Protein AF-A0A3D4P9U4-F1 (afdb_monomer_lite)

pLDDT: mean 83.77, std 8.61, range [54.97, 95.69]

Secondary structure (DSSP, 8-state):
-HHHHHT-S-----SS-BTTBEEEEEE-HHHHHHHHTTTHHHHHHHGGGS-HHHHGGGGGT--EEEEETTEEEEEPGGGEEEEEEPPTTEEEEEETTEEEEEE-PPPHHHHHHHHHHHT-

Sequence (120 aa):
VIQDELNVKTITTVDNLDGIVQYAYKPNLKTLGPKYGKLLGMLRKDLPNLAPEILAPLRSGSNVSIEMGGETIELEPDDVLVSTEQSSEWGTADDSGVQVAISTKLSPELIEEGMARDFV

Radius of gyration: 19.74 Å; chains: 1; bounding box: 42×20×60 Å

Structure (mmCIF, N/CA/C/O backbone):
data_AF-A0A3D4P9U4-F1
#
_entry.id   AF-A0A3D4P9U4-F1
#
loop_
_atom_site.group_PDB
_atom_site.id
_atom_site.type_symbol
_atom_site.label_atom_id
_atom_site.label_alt_id
_atom_site.label_comp_id
_atom_site.label_asym_id
_atom_site.label_entity_id
_atom_site.label_seq_id
_atom_site.pdbx_PDB_ins_code
_atom_site.Cartn_x
_atom_site.Cartn_y
_atom_site.Cartn_z
_atom_site.occupancy
_atom_site.B_iso_or_equiv
_atom_site.auth_seq_id
_atom_site.auth_comp_id
_atom_site.auth_asym_id
_atom_site.auth_atom_id
_atom_site.pdbx_PDB_model_num
ATOM 1 N N . VAL A 1 1 ? 0.296 -0.564 -28.832 1.00 59.66 1 VAL A N 1
ATOM 2 C CA . VAL A 1 1 ? -0.080 0.781 -28.328 1.00 59.66 1 VAL A CA 1
ATOM 3 C C . VAL A 1 1 ? 0.750 1.159 -27.107 1.00 59.66 1 VAL A C 1
ATOM 5 O O . VAL A 1 1 ? 1.677 1.922 -27.298 1.00 59.66 1 VAL A O 1
ATOM 8 N N . ILE A 1 2 ? 0.542 0.587 -25.906 1.00 63.31 2 ILE A N 1
ATOM 9 C CA . ILE A 1 2 ? 1.339 0.962 -24.707 1.00 63.31 2 ILE A CA 1
ATOM 10 C C . ILE A 1 2 ? 2.854 0.767 -24.919 1.00 63.31 2 ILE A C 1
ATOM 12 O O . ILE A 1 2 ? 3.637 1.652 -24.589 1.00 63.31 2 ILE A O 1
ATOM 16 N N . GLN A 1 3 ? 3.273 -0.364 -25.501 1.00 67.50 3 GLN A N 1
ATOM 17 C CA . GLN A 1 3 ? 4.694 -0.639 -25.772 1.00 67.50 3 GLN A CA 1
ATOM 18 C C . GLN A 1 3 ? 5.312 0.343 -26.773 1.00 67.50 3 GLN A C 1
ATOM 20 O O . GLN A 1 3 ? 6.422 0.823 -26.555 1.00 67.50 3 GLN A O 1
ATOM 25 N N . ASP A 1 4 ? 4.560 0.670 -27.823 1.00 64.75 4 ASP A N 1
ATOM 26 C CA . ASP A 1 4 ? 5.016 1.525 -28.919 1.00 64.75 4 ASP A CA 1
ATOM 27 C C . ASP A 1 4 ? 5.088 3.004 -2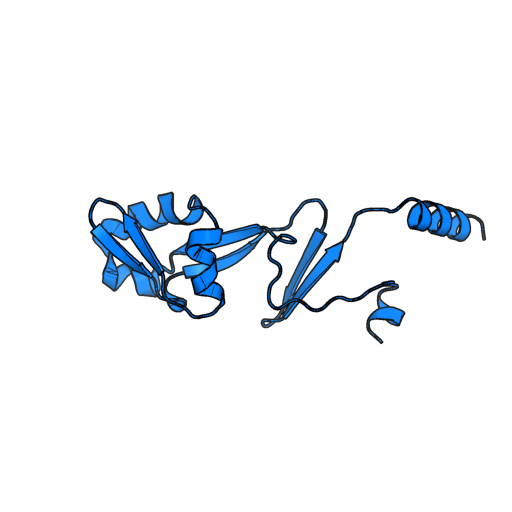8.511 1.00 64.75 4 ASP A C 1
ATOM 29 O O . ASP A 1 4 ? 5.988 3.716 -28.940 1.00 64.75 4 ASP A O 1
ATOM 33 N N . GLU A 1 5 ? 4.163 3.475 -27.666 1.00 71.19 5 GLU A N 1
ATOM 34 C CA . GLU A 1 5 ? 4.123 4.876 -27.222 1.00 71.19 5 GLU A CA 1
ATOM 35 C C . GLU A 1 5 ? 5.108 5.171 -26.085 1.00 71.19 5 GLU A C 1
ATOM 37 O O . GLU A 1 5 ? 5.684 6.257 -26.037 1.00 71.19 5 GLU A O 1
ATOM 42 N N . LEU A 1 6 ? 5.334 4.210 -25.181 1.00 71.06 6 LEU A N 1
ATOM 43 C CA . LEU A 1 6 ? 6.224 4.391 -24.028 1.00 71.06 6 LEU A CA 1
ATOM 44 C C . LEU A 1 6 ? 7.642 3.843 -24.246 1.00 71.06 6 LEU A C 1
ATOM 46 O O . LEU A 1 6 ? 8.457 3.917 -23.330 1.00 71.06 6 LEU A O 1
ATOM 50 N N . ASN A 1 7 ? 7.959 3.295 -25.427 1.00 75.50 7 ASN A N 1
ATOM 51 C CA . ASN A 1 7 ? 9.230 2.607 -25.703 1.00 75.50 7 ASN A CA 1
ATOM 52 C C . ASN A 1 7 ? 9.591 1.559 -24.627 1.00 75.50 7 ASN A C 1
ATOM 54 O O . ASN A 1 7 ? 10.754 1.413 -24.244 1.00 75.50 7 ASN A O 1
ATOM 58 N N . VAL A 1 8 ? 8.596 0.831 -24.112 1.00 79.81 8 VAL A N 1
ATOM 59 C CA . VAL A 1 8 ? 8.813 -0.192 -23.079 1.00 79.81 8 VAL A CA 1
ATOM 60 C C . VAL A 1 8 ? 9.036 -1.557 -23.725 1.00 79.81 8 VAL A C 1
ATOM 62 O O . VAL A 1 8 ? 8.234 -2.012 -24.537 1.00 79.81 8 VAL A O 1
ATOM 65 N N . LYS A 1 9 ? 10.137 -2.225 -23.359 1.00 81.62 9 LYS A N 1
ATOM 66 C CA . LYS A 1 9 ? 10.540 -3.517 -23.949 1.00 81.62 9 LYS A CA 1
ATOM 67 C C . LYS A 1 9 ? 9.652 -4.680 -23.482 1.00 81.62 9 LYS A C 1
ATOM 69 O O . LYS A 1 9 ? 9.345 -5.567 -24.271 1.00 81.62 9 LYS A O 1
ATOM 74 N N . THR A 1 10 ? 9.223 -4.662 -22.218 1.00 82.56 10 THR A N 1
ATOM 75 C CA . THR A 1 10 ? 8.461 -5.751 -21.583 1.00 82.56 10 THR A CA 1
ATOM 76 C C . THR A 1 10 ? 7.360 -5.180 -20.698 1.00 82.56 10 THR A C 1
ATOM 78 O O . THR A 1 10 ? 7.578 -4.191 -20.001 1.00 82.56 10 THR A O 1
ATOM 81 N N . ILE A 1 11 ? 6.188 -5.819 -20.701 1.00 82.62 11 ILE A N 1
ATOM 82 C CA . ILE A 1 11 ? 5.080 -5.511 -19.790 1.00 82.62 11 ILE A CA 1
ATOM 83 C C . ILE A 1 11 ? 4.721 -6.788 -19.036 1.00 82.62 11 ILE A C 1
ATOM 85 O O . ILE A 1 11 ? 4.490 -7.824 -19.658 1.00 82.62 11 ILE A O 1
ATOM 89 N N . THR A 1 12 ? 4.643 -6.687 -17.712 1.00 82.81 12 THR A N 1
ATOM 90 C CA . THR A 1 12 ? 4.235 -7.781 -16.827 1.00 82.81 12 THR A CA 1
ATOM 91 C C . THR A 1 12 ? 3.043 -7.324 -16.000 1.00 82.81 12 THR A C 1
ATOM 93 O O . THR A 1 12 ? 3.110 -6.289 -15.342 1.00 82.81 12 THR A O 1
ATOM 96 N N . THR A 1 13 ? 1.956 -8.092 -16.030 1.00 81.44 13 THR A N 1
ATOM 97 C CA . THR A 1 13 ? 0.794 -7.884 -15.158 1.00 81.44 13 THR A CA 1
ATOM 98 C C . THR A 1 13 ? 0.972 -8.676 -13.873 1.00 81.44 13 THR A C 1
ATOM 100 O O . THR A 1 13 ? 1.318 -9.857 -13.922 1.00 81.44 13 THR A O 1
ATOM 103 N N . VAL A 1 14 ? 0.711 -8.040 -12.739 1.00 79.00 14 VAL A N 1
ATOM 104 C CA . VAL A 1 14 ? 0.775 -8.646 -11.407 1.00 79.00 14 VAL A CA 1
ATOM 105 C C . VAL A 1 14 ? -0.512 -8.326 -10.654 1.00 79.00 14 VAL A C 1
ATOM 107 O O . VAL A 1 14 ? -1.105 -7.274 -10.887 1.00 79.00 14 VAL A O 1
ATOM 110 N N . ASP A 1 15 ? -0.944 -9.221 -9.763 1.00 73.81 15 ASP A N 1
ATOM 111 C CA . ASP A 1 15 ? -2.157 -9.015 -8.952 1.00 73.81 15 ASP A CA 1
ATOM 112 C C . ASP A 1 15 ? -1.995 -7.848 -7.968 1.00 73.81 15 ASP A C 1
ATOM 114 O O . ASP A 1 15 ? -2.964 -7.203 -7.572 1.00 73.81 15 ASP A O 1
ATOM 118 N N . ASN A 1 16 ? -0.753 -7.571 -7.571 1.00 71.50 16 ASN A N 1
ATOM 119 C CA . ASN A 1 16 ? -0.360 -6.418 -6.782 1.00 71.50 16 ASN A CA 1
ATOM 120 C C . ASN A 1 16 ? 1.118 -6.087 -7.054 1.00 71.50 16 ASN A C 1
ATOM 122 O O . ASN A 1 16 ? 1.867 -6.897 -7.596 1.00 71.50 16 ASN A O 1
ATOM 126 N N . LEU A 1 17 ? 1.556 -4.896 -6.659 1.00 74.12 17 LEU A N 1
ATOM 127 C CA . LEU A 1 17 ? 2.940 -4.445 -6.820 1.00 74.12 17 LEU A CA 1
ATOM 128 C C . LEU A 1 17 ? 3.871 -4.883 -5.665 1.00 74.12 17 LEU A C 1
ATOM 130 O O . LEU A 1 17 ? 4.850 -4.193 -5.369 1.00 74.12 17 LEU A O 1
ATOM 134 N N . ASP A 1 18 ? 3.576 -5.992 -4.973 1.00 73.12 18 ASP A N 1
ATOM 135 C CA . ASP A 1 18 ? 4.441 -6.499 -3.895 1.00 73.12 18 ASP A CA 1
ATOM 136 C C . ASP A 1 18 ? 5.881 -6.714 -4.395 1.00 73.12 18 ASP A C 1
ATOM 138 O O . ASP A 1 18 ? 6.122 -7.265 -5.468 1.00 73.12 18 ASP A O 1
ATOM 142 N N . GLY A 1 19 ? 6.861 -6.232 -3.625 1.00 70.69 19 GLY A N 1
ATOM 143 C CA . GLY A 1 19 ? 8.283 -6.282 -3.992 1.00 70.69 19 GLY A CA 1
ATOM 144 C C . GLY A 1 19 ? 8.734 -5.233 -5.021 1.00 70.69 19 GLY A C 1
ATOM 145 O O . GLY A 1 19 ? 9.935 -5.091 -5.246 1.00 70.69 19 GLY A O 1
ATOM 146 N N . ILE A 1 20 ? 7.803 -4.474 -5.610 1.00 74.62 20 ILE A N 1
ATOM 147 C CA . ILE A 1 20 ? 8.078 -3.358 -6.529 1.00 74.62 20 ILE A CA 1
ATOM 148 C C . ILE A 1 20 ? 7.898 -2.018 -5.807 1.00 74.62 20 ILE A C 1
ATOM 150 O O . ILE A 1 20 ? 8.713 -1.106 -5.962 1.00 74.62 20 ILE A O 1
ATOM 154 N N . VAL A 1 21 ? 6.855 -1.916 -4.980 1.00 75.06 21 VAL A N 1
ATOM 155 C CA . VAL A 1 21 ? 6.514 -0.709 -4.214 1.00 75.06 21 VAL A CA 1
ATOM 156 C C . VAL A 1 21 ? 6.488 -0.991 -2.720 1.00 75.06 21 VAL A C 1
ATOM 158 O O . VAL A 1 21 ? 6.249 -2.121 -2.289 1.00 75.06 21 VAL A O 1
ATOM 161 N N . GLN A 1 22 ? 6.719 0.048 -1.920 1.00 77.81 22 GLN A N 1
ATOM 162 C CA . GLN A 1 22 ? 6.439 -0.017 -0.489 1.00 77.81 22 GLN A CA 1
ATOM 163 C C . GLN A 1 22 ? 4.988 0.387 -0.259 1.00 77.81 22 GLN A C 1
ATOM 165 O O . GLN A 1 22 ? 4.529 1.396 -0.785 1.00 77.81 22 GLN A O 1
ATOM 170 N N . TYR A 1 23 ? 4.250 -0.397 0.519 1.00 83.19 23 TYR A N 1
ATOM 171 C CA . TYR A 1 23 ? 2.893 -0.035 0.911 1.00 83.19 23 TYR A CA 1
ATOM 172 C C . TYR A 1 23 ? 2.922 0.659 2.263 1.00 83.19 23 TYR A C 1
ATOM 174 O O . TYR A 1 23 ? 3.425 0.111 3.242 1.00 83.19 23 TYR A O 1
ATOM 182 N N . ALA A 1 24 ? 2.331 1.845 2.314 1.00 85.81 24 ALA A N 1
ATOM 183 C CA . ALA A 1 24 ? 2.060 2.562 3.542 1.00 85.81 24 ALA A CA 1
ATOM 184 C C . ALA A 1 24 ? 0.601 2.346 3.952 1.00 85.81 24 ALA A C 1
ATOM 186 O O . ALA A 1 24 ? -0.326 2.553 3.164 1.00 85.81 24 ALA A O 1
ATOM 187 N N . TYR A 1 25 ? 0.413 1.972 5.214 1.00 90.69 25 TYR A N 1
ATOM 188 C CA . TYR A 1 25 ? -0.891 1.715 5.815 1.00 90.69 25 TYR A CA 1
ATOM 189 C C . TYR A 1 25 ? -1.200 2.793 6.845 1.00 90.69 25 TYR A C 1
ATOM 191 O O . TYR A 1 25 ? -0.424 3.030 7.773 1.00 90.69 25 TYR A O 1
ATOM 199 N N . LYS A 1 26 ? -2.341 3.464 6.693 1.00 91.62 26 LYS A N 1
ATOM 200 C CA . LYS A 1 26 ? -2.790 4.521 7.604 1.00 91.62 26 LYS A CA 1
ATOM 201 C C . LYS A 1 26 ? -4.183 4.201 8.134 1.00 91.62 26 LYS A C 1
ATOM 203 O O . LYS A 1 26 ? -5.047 3.815 7.356 1.00 91.62 26 LYS A O 1
ATOM 208 N N . PRO A 1 27 ? -4.456 4.406 9.429 1.00 93.12 27 PRO A N 1
ATOM 209 C CA . PRO A 1 27 ? -5.782 4.135 9.968 1.00 93.12 27 PRO A CA 1
ATOM 210 C C . PRO A 1 27 ? -6.828 5.086 9.378 1.00 93.12 27 PRO A C 1
ATOM 212 O O . PRO A 1 27 ? -6.638 6.308 9.354 1.00 93.12 27 PRO A O 1
ATOM 215 N N . ASN A 1 28 ? -7.972 4.538 8.971 1.00 94.31 28 ASN A N 1
ATOM 216 C CA . ASN A 1 28 ? -9.135 5.315 8.581 1.00 94.31 28 ASN A CA 1
ATOM 217 C C . ASN A 1 28 ? -9.863 5.826 9.829 1.00 94.31 28 ASN A C 1
ATOM 219 O O . ASN A 1 28 ? -10.593 5.121 10.521 1.00 94.31 28 ASN A O 1
ATOM 223 N N . LEU A 1 29 ? -9.677 7.109 10.122 1.00 91.81 29 LEU A N 1
ATOM 224 C CA . LEU A 1 29 ? -10.199 7.731 11.340 1.00 91.81 29 LEU A CA 1
ATOM 225 C C . LEU A 1 29 ? -11.729 7.770 11.396 1.00 91.81 29 LEU A C 1
ATOM 227 O O . LEU A 1 29 ? -12.292 7.857 12.486 1.00 91.81 29 LEU A O 1
ATOM 231 N N . LYS A 1 30 ? -12.393 7.735 10.235 1.00 91.69 30 LYS A N 1
ATOM 232 C CA . LYS A 1 30 ? -13.856 7.790 10.153 1.00 91.69 30 LYS A CA 1
ATOM 233 C C . LYS A 1 30 ? -14.492 6.498 10.657 1.00 91.69 30 LYS A C 1
ATOM 235 O O . LYS A 1 30 ? -15.538 6.563 11.295 1.00 91.69 30 LYS A O 1
ATOM 240 N N . THR A 1 31 ? -13.860 5.357 10.398 1.00 93.62 31 THR A N 1
ATOM 241 C CA . THR A 1 31 ? -14.381 4.031 10.750 1.00 93.62 31 THR A CA 1
ATOM 242 C C . THR A 1 31 ? -13.803 3.536 12.079 1.00 93.62 31 THR A C 1
ATOM 244 O O . THR A 1 31 ? -14.548 3.098 12.956 1.00 93.62 31 THR A O 1
ATOM 247 N N . LEU A 1 32 ? -12.497 3.727 12.304 1.00 91.19 32 LEU A N 1
ATOM 248 C CA . LEU A 1 32 ? -11.816 3.310 13.533 1.00 91.19 32 LEU A CA 1
ATOM 249 C C . LEU A 1 32 ? -12.106 4.222 14.730 1.00 91.19 32 LEU A C 1
ATOM 251 O O . LEU A 1 32 ? -11.986 3.784 15.872 1.00 91.19 32 LEU A O 1
ATOM 255 N N . GLY A 1 33 ? -12.493 5.483 14.511 1.00 89.75 33 GLY A N 1
ATOM 256 C CA . GLY A 1 33 ? -12.838 6.410 15.593 1.00 89.75 33 GLY A CA 1
ATOM 257 C C . GLY A 1 33 ? -14.007 5.917 16.460 1.00 89.75 33 GLY A C 1
ATOM 258 O O . GLY A 1 33 ? -13.840 5.814 17.677 1.00 89.75 33 GLY A O 1
ATOM 259 N N . PRO A 1 34 ? -15.166 5.574 15.865 1.00 91.12 34 PRO A N 1
ATOM 260 C CA . PRO A 1 34 ? -16.295 4.986 16.586 1.00 91.12 34 PRO A CA 1
ATOM 261 C C . PRO A 1 34 ? -16.001 3.617 17.219 1.00 91.12 34 PRO A C 1
ATOM 263 O O . PRO A 1 34 ? -16.455 3.371 18.333 1.00 91.12 34 PRO A O 1
ATOM 266 N N . LYS A 1 35 ? -15.243 2.741 16.536 1.00 88.62 35 LYS A N 1
ATOM 267 C CA . LYS A 1 35 ? -14.937 1.376 17.011 1.00 88.62 35 LYS A CA 1
ATOM 268 C C . LYS A 1 35 ? -13.905 1.366 18.151 1.00 88.62 35 LYS A C 1
ATOM 270 O O . LYS A 1 35 ? -14.105 0.713 19.169 1.00 88.62 35 LYS A O 1
ATOM 275 N N . TYR A 1 36 ? -12.819 2.126 17.999 1.00 88.75 36 TYR A N 1
ATOM 276 C CA . TYR A 1 36 ? -11.604 2.013 18.814 1.00 88.75 36 TYR A CA 1
ATOM 277 C C . TYR A 1 36 ? -11.095 3.361 19.337 1.00 88.75 36 TYR A C 1
ATOM 279 O O . TYR A 1 36 ? -9.894 3.540 19.526 1.00 88.75 36 TYR A O 1
ATOM 287 N N . GLY A 1 37 ? -11.971 4.335 19.603 1.00 86.56 37 GLY A N 1
ATOM 288 C CA . GLY A 1 37 ? -11.582 5.711 19.951 1.00 86.56 37 GLY A CA 1
ATOM 289 C C . GLY A 1 37 ? -10.494 5.856 21.032 1.00 86.56 37 GLY A C 1
ATOM 290 O O . GLY A 1 37 ? -9.650 6.744 20.925 1.00 86.56 37 GLY A O 1
ATOM 291 N N . LYS A 1 38 ? -10.449 4.960 22.032 1.00 88.44 38 LYS A N 1
ATOM 292 C CA . LYS A 1 38 ? -9.388 4.928 23.063 1.00 88.44 38 LYS A CA 1
ATOM 293 C C . LYS A 1 38 ? -8.030 4.451 22.526 1.00 88.44 38 LYS A C 1
ATOM 295 O O . LYS A 1 38 ? -6.998 4.960 22.949 1.00 88.44 38 LYS A O 1
ATOM 300 N N . LEU A 1 39 ? -8.037 3.499 21.595 1.00 87.38 39 LEU A N 1
ATOM 301 C CA . LEU A 1 39 ? -6.850 2.908 20.968 1.00 87.38 39 LEU A CA 1
ATOM 302 C C . LEU A 1 39 ? -6.436 3.642 19.683 1.00 87.38 39 LEU A C 1
ATOM 304 O O . LEU A 1 39 ? -5.344 3.413 19.174 1.00 87.38 39 LEU A O 1
ATOM 308 N N . LEU A 1 40 ? -7.252 4.576 19.179 1.00 89.88 40 LEU A N 1
ATOM 309 C CA . LEU A 1 40 ? -6.999 5.308 17.933 1.00 89.88 40 LEU A CA 1
ATOM 310 C C . LEU A 1 40 ? -5.644 6.028 17.926 1.00 89.88 40 LEU A C 1
ATOM 312 O O . LEU A 1 40 ? -4.970 6.075 16.898 1.00 89.88 40 LEU A O 1
ATOM 316 N N . GLY A 1 41 ? -5.233 6.591 19.065 1.00 89.56 41 GLY A N 1
ATOM 317 C CA . GLY A 1 41 ? -3.920 7.226 19.200 1.00 89.56 41 GLY A CA 1
ATOM 318 C C . GLY A 1 41 ? -2.767 6.236 19.027 1.00 89.5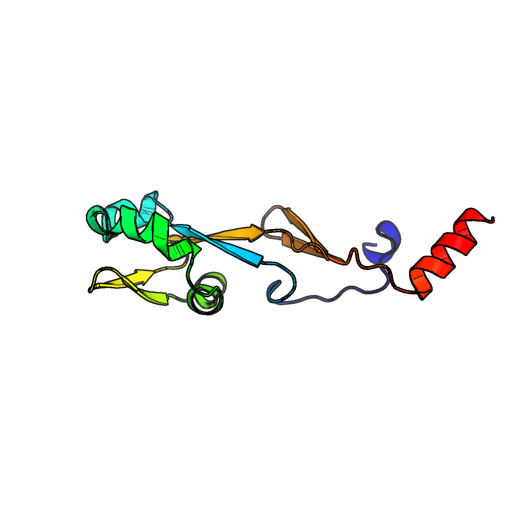6 41 GLY A C 1
ATOM 319 O O . GLY A 1 41 ? -1.771 6.565 18.387 1.00 89.56 41 GLY A O 1
ATOM 320 N N . MET A 1 42 ? -2.934 5.016 19.542 1.00 90.38 42 MET A N 1
ATOM 321 C CA . MET A 1 42 ? -1.967 3.931 19.401 1.00 90.38 42 MET A CA 1
ATOM 322 C C . MET A 1 42 ? -1.953 3.415 17.959 1.00 90.38 42 MET A C 1
ATOM 324 O O . MET A 1 42 ? -0.895 3.376 17.345 1.00 90.38 42 MET A O 1
ATOM 328 N N . LEU A 1 43 ? -3.124 3.150 17.367 1.00 91.19 43 LEU A N 1
ATOM 329 C CA . LEU A 1 43 ? -3.268 2.750 15.960 1.00 91.19 43 LEU A CA 1
ATOM 330 C C . LEU A 1 43 ? -2.606 3.750 15.005 1.00 91.19 43 LEU A C 1
ATOM 332 O O . LEU A 1 43 ? -1.886 3.354 14.100 1.00 91.19 43 LEU A O 1
ATOM 336 N N . ARG A 1 44 ? -2.775 5.059 15.225 1.00 90.75 44 ARG A N 1
ATOM 337 C CA . ARG A 1 44 ? -2.086 6.091 14.426 1.00 90.75 44 ARG A CA 1
ATOM 338 C C . ARG A 1 44 ? -0.570 6.002 14.486 1.00 90.75 44 ARG A C 1
ATOM 340 O O . ARG A 1 44 ? 0.083 6.386 13.521 1.00 90.75 44 ARG A O 1
ATOM 347 N N . LYS A 1 45 ? -0.031 5.578 15.623 1.00 90.31 45 LYS A N 1
ATOM 348 C CA . LYS A 1 45 ? 1.404 5.534 15.860 1.00 90.31 45 LYS A CA 1
ATOM 349 C C . LYS A 1 45 ? 2.009 4.217 15.391 1.00 90.31 45 LYS A C 1
ATOM 351 O O . LYS A 1 45 ? 3.039 4.246 14.732 1.00 90.31 45 LYS A O 1
ATOM 356 N N . ASP A 1 46 ? 1.389 3.091 15.717 1.00 90.75 46 ASP A N 1
ATOM 357 C CA . ASP A 1 46 ? 2.036 1.787 15.587 1.00 90.75 46 ASP A CA 1
ATOM 358 C C . ASP A 1 46 ? 1.589 1.032 14.327 1.00 90.75 46 ASP A C 1
ATOM 360 O O . ASP A 1 46 ? 2.404 0.311 13.761 1.00 90.75 46 ASP A O 1
ATOM 364 N N . LEU A 1 47 ? 0.366 1.258 13.814 1.00 91.56 47 LEU A N 1
ATOM 365 C CA . LEU A 1 47 ? -0.109 0.620 12.574 1.00 91.56 47 LEU A CA 1
ATOM 366 C C . LEU A 1 47 ? 0.836 0.866 11.379 1.00 91.56 47 LEU A C 1
ATOM 368 O O . LEU A 1 47 ? 1.165 -0.106 10.704 1.00 91.56 47 LEU A O 1
ATOM 372 N N . PRO A 1 48 ? 1.337 2.098 11.126 1.00 89.88 48 PRO A N 1
ATOM 373 C CA . PRO A 1 48 ? 2.255 2.343 10.010 1.00 89.88 48 PRO A CA 1
ATOM 374 C C . PRO A 1 48 ? 3.625 1.668 10.168 1.00 89.88 48 PRO A C 1
ATOM 376 O O . PRO A 1 48 ? 4.372 1.592 9.201 1.00 89.88 48 PRO A O 1
ATOM 379 N N . ASN A 1 49 ? 3.969 1.221 11.380 1.00 89.69 49 ASN A N 1
ATOM 380 C CA . ASN A 1 49 ? 5.249 0.584 11.696 1.00 89.69 49 ASN A CA 1
ATOM 381 C C . ASN A 1 49 ? 5.159 -0.950 11.725 1.00 89.69 49 ASN A C 1
ATOM 383 O O . ASN A 1 49 ? 6.166 -1.614 11.976 1.00 89.69 49 ASN A O 1
ATOM 387 N N . LEU A 1 50 ? 3.970 -1.524 11.514 1.00 89.75 50 LEU A N 1
ATOM 388 C CA . LEU A 1 50 ? 3.814 -2.969 11.402 1.00 89.75 50 LEU A CA 1
ATOM 389 C C . LEU A 1 50 ? 4.468 -3.484 10.120 1.00 89.75 50 LEU A C 1
ATOM 391 O O . LEU A 1 50 ? 4.521 -2.795 9.102 1.00 89.75 50 LEU A O 1
ATOM 395 N N . ALA A 1 51 ? 4.929 -4.732 10.180 1.00 86.25 51 ALA A N 1
ATOM 396 C CA . ALA A 1 51 ? 5.444 -5.430 9.015 1.00 86.25 51 ALA A CA 1
ATOM 397 C C . ALA A 1 51 ? 4.352 -5.469 7.917 1.00 86.25 51 ALA A C 1
ATOM 399 O O . ALA A 1 51 ? 3.239 -5.935 8.199 1.00 86.25 51 ALA A O 1
ATOM 400 N N . PRO A 1 52 ? 4.620 -4.964 6.695 1.00 83.38 52 PRO A N 1
ATOM 401 C CA . PRO A 1 52 ? 3.624 -4.851 5.627 1.00 83.38 52 PRO A CA 1
ATOM 402 C C . PRO A 1 52 ? 2.905 -6.159 5.288 1.00 83.38 52 PRO A C 1
ATOM 404 O O . PRO A 1 52 ? 1.759 -6.127 4.844 1.00 83.38 52 PRO A O 1
ATOM 407 N N . GLU A 1 53 ? 3.556 -7.300 5.513 1.00 85.56 53 GLU A N 1
ATOM 408 C CA . GLU A 1 53 ? 3.032 -8.645 5.272 1.00 85.56 53 GLU A CA 1
ATOM 409 C C . GLU A 1 53 ? 1.850 -8.979 6.188 1.00 85.56 53 GLU A C 1
ATOM 411 O O . GLU A 1 53 ? 0.947 -9.707 5.785 1.00 85.56 53 GLU A O 1
ATOM 416 N N . ILE A 1 54 ? 1.824 -8.415 7.402 1.00 90.19 54 ILE A N 1
ATOM 417 C CA . ILE A 1 54 ? 0.721 -8.597 8.357 1.00 90.19 54 ILE A CA 1
ATOM 418 C C . ILE A 1 54 ? -0.550 -7.930 7.823 1.00 90.19 54 ILE A C 1
ATOM 420 O O . ILE A 1 54 ? -1.644 -8.465 7.976 1.00 90.19 54 ILE A O 1
ATOM 424 N N . LEU A 1 55 ? -0.406 -6.767 7.181 1.00 91.31 55 LEU A N 1
ATOM 425 C CA . LEU A 1 55 ? -1.515 -5.946 6.689 1.00 91.31 55 LEU A CA 1
ATOM 426 C C . LEU A 1 55 ? -1.856 -6.212 5.214 1.00 91.31 55 LEU A C 1
ATOM 428 O O . LEU A 1 55 ? -2.906 -5.779 4.742 1.00 91.31 55 LEU A O 1
ATOM 432 N N . ALA A 1 56 ? -1.014 -6.959 4.495 1.00 88.19 56 ALA A N 1
ATOM 433 C CA . ALA A 1 56 ? -1.219 -7.331 3.097 1.00 88.19 56 ALA A CA 1
ATOM 434 C C . ALA A 1 56 ? -2.604 -7.942 2.786 1.00 88.19 56 ALA A C 1
ATOM 436 O O . ALA A 1 56 ? -3.157 -7.590 1.739 1.00 88.19 56 ALA A O 1
ATOM 437 N N . PRO A 1 57 ? -3.220 -8.778 3.656 1.00 91.69 57 PRO A N 1
ATOM 438 C CA . PRO A 1 57 ? -4.554 -9.325 3.396 1.00 91.69 57 PRO A CA 1
ATOM 439 C C . PRO A 1 57 ? -5.653 -8.260 3.253 1.00 91.69 57 PRO A C 1
ATOM 441 O O . PRO A 1 57 ? -6.625 -8.481 2.533 1.00 91.69 57 PRO A O 1
ATOM 444 N N . LEU A 1 58 ? -5.485 -7.073 3.850 1.00 91.38 58 LEU A N 1
ATOM 445 C CA . LEU A 1 58 ? -6.456 -5.979 3.723 1.00 91.38 58 LEU A CA 1
ATOM 446 C C . LEU A 1 58 ? -6.597 -5.509 2.269 1.00 91.38 58 LEU A C 1
ATOM 448 O O . LEU A 1 58 ? -7.683 -5.125 1.844 1.00 91.38 58 LEU A O 1
ATOM 452 N N . ARG A 1 59 ? -5.526 -5.602 1.469 1.00 86.50 59 ARG A N 1
ATOM 453 C CA . ARG A 1 59 ? -5.556 -5.239 0.042 1.00 86.50 59 ARG A CA 1
ATOM 454 C C . ARG A 1 59 ? -6.307 -6.253 -0.816 1.00 86.50 59 ARG A C 1
ATOM 456 O O . ARG A 1 59 ? -6.803 -5.889 -1.874 1.00 86.50 59 ARG A O 1
ATOM 463 N N . SER A 1 60 ? -6.383 -7.511 -0.380 1.00 86.31 60 SER A N 1
ATOM 464 C CA . SER A 1 60 ? -7.163 -8.552 -1.059 1.00 86.31 60 SER A CA 1
ATOM 465 C C . SER A 1 60 ? -8.601 -8.648 -0.537 1.00 86.31 60 SER A C 1
ATOM 467 O O . SER A 1 60 ? -9.330 -9.564 -0.912 1.00 86.31 60 SER A O 1
ATOM 469 N N . GLY A 1 61 ? -9.023 -7.706 0.314 1.00 88.38 61 GLY A N 1
ATOM 470 C CA . GLY A 1 61 ? -10.373 -7.659 0.874 1.00 88.38 61 GLY A CA 1
ATOM 471 C C . GLY A 1 61 ? -10.583 -8.569 2.087 1.00 88.38 61 GLY A C 1
ATOM 472 O O . GLY A 1 61 ? -11.723 -8.781 2.488 1.00 88.38 61 GLY A O 1
ATOM 473 N N . SER A 1 62 ? -9.513 -9.120 2.664 1.00 92.25 62 SER A N 1
ATOM 474 C CA . SER A 1 62 ? -9.584 -9.970 3.857 1.00 92.25 62 SER A CA 1
ATOM 475 C C . SER A 1 62 ? -9.365 -9.162 5.134 1.00 92.25 62 SER A C 1
ATOM 477 O O . SER A 1 62 ? -8.500 -8.289 5.172 1.00 92.25 62 SER A O 1
ATOM 479 N N . ASN A 1 63 ? -10.092 -9.496 6.200 1.00 94.19 63 ASN A N 1
ATOM 480 C CA . ASN A 1 63 ? -9.874 -8.908 7.524 1.00 94.19 63 ASN A CA 1
ATOM 481 C C . ASN A 1 63 ? -8.540 -9.371 8.132 1.00 94.19 63 ASN A C 1
ATOM 483 O O . ASN A 1 63 ? -8.053 -10.467 7.840 1.00 94.19 63 ASN A O 1
ATOM 487 N N . VAL A 1 64 ? -7.976 -8.556 9.025 1.00 95.38 64 VAL A N 1
ATOM 488 C CA . VAL A 1 64 ? -6.744 -8.863 9.766 1.00 95.38 64 VAL A CA 1
ATOM 489 C C . VAL A 1 64 ? -6.943 -8.588 11.249 1.00 95.38 64 VAL A C 1
ATOM 491 O O . VAL A 1 64 ? -7.366 -7.500 11.628 1.00 95.38 64 VAL A O 1
ATOM 494 N N . SER A 1 65 ? -6.561 -9.540 12.098 1.00 93.56 65 SER A N 1
ATOM 495 C CA . SER A 1 65 ? -6.532 -9.344 13.54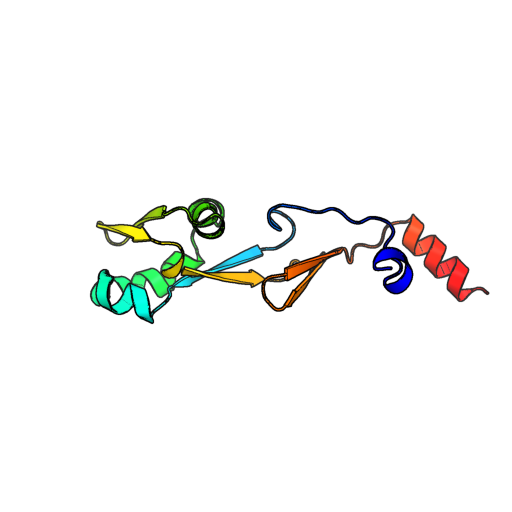9 1.00 93.56 65 SER A CA 1
ATOM 496 C C . SER A 1 65 ? -5.119 -9.014 14.021 1.00 93.56 65 SER A C 1
ATOM 498 O O . SER A 1 65 ? -4.179 -9.756 13.737 1.00 93.56 65 SER A O 1
ATOM 500 N N . ILE A 1 66 ? -4.973 -7.924 14.770 1.00 92.56 66 ILE A N 1
ATOM 501 C CA . ILE A 1 66 ? -3.712 -7.498 15.388 1.00 92.56 66 ILE A CA 1
ATOM 502 C C . ILE A 1 66 ? -3.887 -7.337 16.898 1.00 92.56 66 ILE A C 1
ATOM 504 O O . ILE A 1 66 ? -4.966 -6.991 17.370 1.00 92.56 66 ILE A O 1
ATOM 508 N N . GLU A 1 67 ? -2.828 -7.555 17.673 1.00 89.88 67 GLU A N 1
ATOM 509 C CA . GLU A 1 67 ? -2.830 -7.239 19.105 1.00 89.88 67 GLU A CA 1
ATOM 510 C C . GLU A 1 67 ? -2.200 -5.867 19.345 1.00 89.88 67 GLU A C 1
ATOM 512 O O . GLU A 1 67 ? -1.044 -5.629 18.992 1.00 89.88 67 GLU A O 1
ATOM 517 N N . MET A 1 68 ? -2.948 -4.954 19.966 1.00 85.69 68 MET A N 1
ATOM 518 C CA . MET A 1 68 ? -2.464 -3.623 20.334 1.00 85.69 68 MET A CA 1
ATOM 519 C C . MET A 1 68 ? -3.041 -3.192 21.676 1.00 85.69 68 MET A C 1
ATOM 521 O O . MET A 1 68 ? -4.234 -3.314 21.936 1.00 85.69 68 MET A O 1
ATOM 525 N N . GLY A 1 69 ? -2.181 -2.670 22.552 1.00 77.81 69 GLY A N 1
ATOM 526 C CA . GLY A 1 69 ? -2.604 -2.191 23.870 1.00 77.81 69 GLY A CA 1
ATOM 527 C C . GLY A 1 69 ? -3.169 -3.280 24.789 1.00 77.81 69 GLY A C 1
ATOM 528 O O . GLY A 1 69 ? -3.864 -2.948 25.743 1.00 77.81 69 GLY A O 1
ATOM 529 N N . GLY A 1 70 ? -2.869 -4.556 24.516 1.00 83.88 70 GLY A N 1
ATOM 530 C CA . GLY A 1 70 ? -3.405 -5.704 25.254 1.00 83.88 70 GLY A CA 1
ATOM 531 C C . GLY A 1 70 ? -4.800 -6.154 24.805 1.00 83.88 70 GLY A C 1
ATOM 532 O O . GLY A 1 70 ? -5.379 -7.024 25.449 1.00 83.88 70 GLY A O 1
ATOM 533 N N . GLU A 1 71 ? -5.331 -5.586 23.719 1.00 85.94 71 GLU A N 1
ATOM 534 C CA . GLU A 1 71 ? -6.600 -5.983 23.107 1.00 85.94 71 GLU A CA 1
ATOM 535 C C . GLU A 1 71 ? -6.369 -6.496 21.679 1.00 85.94 71 GLU A C 1
ATOM 537 O O . GLU A 1 71 ? -5.484 -6.020 20.962 1.00 85.94 71 GLU A O 1
ATOM 542 N N . THR A 1 72 ? -7.180 -7.465 21.253 1.00 90.69 72 THR A N 1
ATOM 543 C CA . THR A 1 72 ? -7.237 -7.893 19.852 1.00 90.69 72 THR A CA 1
ATOM 544 C C . THR A 1 72 ? -8.136 -6.935 19.072 1.00 90.69 72 THR A C 1
ATOM 546 O O . THR A 1 72 ? -9.319 -6.786 19.379 1.00 90.69 72 THR A O 1
ATOM 549 N N . ILE A 1 73 ? -7.571 -6.290 18.058 1.00 92.06 73 ILE A N 1
ATOM 550 C CA . ILE A 1 73 ? -8.249 -5.379 17.137 1.00 92.06 73 ILE A CA 1
ATOM 551 C C . ILE A 1 73 ? -8.448 -6.117 15.818 1.00 92.06 73 ILE A C 1
ATOM 553 O O . ILE A 1 73 ? -7.479 -6.595 15.230 1.00 92.06 73 ILE A O 1
ATOM 557 N N . GLU A 1 74 ? -9.688 -6.188 15.344 1.00 94.31 74 GLU A N 1
ATOM 558 C CA . GLU A 1 74 ? -10.005 -6.695 14.011 1.00 94.31 74 GLU A CA 1
ATOM 559 C C . GLU A 1 74 ? -10.118 -5.509 13.048 1.00 94.31 74 GLU A C 1
ATOM 561 O O . GLU A 1 74 ? -10.891 -4.577 13.275 1.00 94.31 74 GLU A O 1
ATOM 566 N N . LEU A 1 75 ? -9.299 -5.526 12.001 1.00 95.12 75 LEU A N 1
ATOM 567 C CA . LEU A 1 75 ? -9.261 -4.520 10.952 1.00 95.12 75 LEU A CA 1
ATOM 568 C C . LEU A 1 75 ? -9.956 -5.065 9.710 1.00 95.12 75 LEU A C 1
ATOM 570 O O . LEU A 1 75 ? -9.557 -6.097 9.168 1.00 95.12 75 LEU A O 1
ATOM 574 N N . GLU A 1 76 ? -10.968 -4.341 9.247 1.00 95.69 76 GLU A N 1
ATOM 575 C CA . GLU A 1 76 ? -11.583 -4.556 7.938 1.00 95.69 76 GLU A CA 1
ATOM 576 C C . GLU A 1 76 ? -10.816 -3.761 6.862 1.00 95.69 76 GLU A C 1
ATOM 578 O O . GLU A 1 76 ? -10.141 -2.779 7.189 1.00 95.69 76 GLU A O 1
ATOM 583 N N . PRO A 1 77 ? -10.925 -4.115 5.569 1.00 93.69 77 PRO A N 1
ATOM 584 C CA . PRO A 1 77 ? -10.288 -3.359 4.485 1.00 93.69 77 PRO A CA 1
ATOM 585 C C . PRO A 1 77 ? -10.593 -1.852 4.521 1.00 93.69 77 PRO A C 1
ATOM 587 O O . PRO A 1 77 ? -9.698 -1.031 4.342 1.00 93.69 77 PRO A O 1
ATOM 590 N N . ASP A 1 78 ? -11.833 -1.4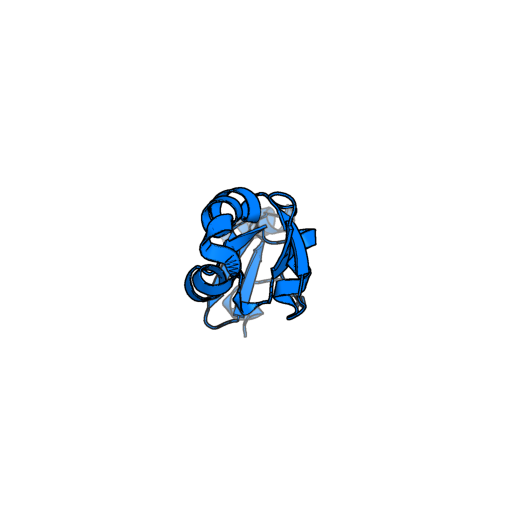77 4.849 1.00 94.00 78 ASP A N 1
ATOM 591 C CA . ASP A 1 78 ? -12.265 -0.075 4.935 1.00 94.00 78 ASP A CA 1
ATOM 592 C C . ASP A 1 78 ? -11.698 0.674 6.155 1.00 94.00 78 ASP A C 1
ATOM 594 O O . ASP A 1 78 ? -11.724 1.910 6.203 1.00 94.00 78 ASP A O 1
ATOM 598 N N . ASP A 1 79 ? -11.165 -0.050 7.143 1.00 93.75 79 ASP A N 1
ATOM 599 C CA . ASP A 1 79 ? -10.554 0.528 8.338 1.00 93.75 79 ASP A CA 1
ATOM 600 C C . ASP A 1 79 ? -9.130 1.039 8.099 1.00 93.75 79 ASP A C 1
ATOM 602 O O . ASP A 1 79 ? -8.600 1.799 8.918 1.00 93.75 79 ASP A O 1
ATOM 606 N N . VAL A 1 80 ? -8.510 0.687 6.970 1.00 93.69 80 VAL A N 1
ATOM 607 C CA . VAL A 1 80 ? -7.125 1.045 6.664 1.00 93.69 80 VAL A CA 1
ATOM 608 C C . VAL A 1 80 ? -7.018 1.652 5.271 1.00 93.69 80 VAL A C 1
ATOM 610 O O . VAL A 1 80 ? -7.335 1.046 4.258 1.00 93.69 80 VAL A O 1
ATOM 613 N N . LEU A 1 81 ? -6.503 2.874 5.220 1.00 90.62 81 LEU A N 1
ATOM 614 C CA . LEU A 1 81 ? -6.126 3.536 3.982 1.00 90.62 81 LEU A CA 1
ATOM 615 C C . LEU A 1 81 ? -4.775 2.984 3.529 1.00 90.62 81 LEU A C 1
ATOM 617 O O . LEU A 1 81 ? -3.777 3.117 4.243 1.00 90.62 81 LEU A O 1
ATOM 621 N N . VAL A 1 82 ? -4.750 2.390 2.341 1.00 88.88 82 VAL A N 1
ATOM 622 C CA . VAL A 1 82 ? -3.535 1.863 1.717 1.00 88.88 82 VAL A CA 1
ATOM 623 C C . VAL A 1 82 ? -3.057 2.847 0.657 1.00 88.88 82 VAL A C 1
ATOM 625 O O . VAL A 1 82 ? -3.836 3.297 -0.179 1.00 88.88 82 VAL A O 1
ATOM 628 N N . SER A 1 83 ? -1.772 3.179 0.687 1.00 84.19 83 SER A N 1
ATOM 629 C CA . SER A 1 83 ? -1.113 3.982 -0.345 1.00 84.19 83 SER A CA 1
ATOM 630 C C . SER A 1 83 ? 0.218 3.356 -0.733 1.00 84.19 83 SER A C 1
ATOM 632 O O . SER A 1 83 ? 0.872 2.736 0.101 1.00 84.19 83 SER A O 1
ATOM 634 N N . THR A 1 84 ? 0.642 3.543 -1.976 1.00 79.19 84 THR A N 1
ATOM 635 C CA . THR A 1 84 ? 1.961 3.114 -2.452 1.00 79.19 84 THR A CA 1
ATOM 636 C C . THR A 1 84 ? 2.975 4.244 -2.315 1.00 79.19 84 THR A C 1
ATOM 638 O O . THR A 1 84 ? 2.726 5.361 -2.767 1.00 79.19 84 THR A O 1
ATOM 641 N N . GLU A 1 85 ? 4.131 3.947 -1.738 1.00 73.81 85 GLU A N 1
ATOM 642 C CA . GLU A 1 85 ? 5.307 4.810 -1.715 1.00 73.81 85 GLU A CA 1
ATOM 643 C C . GLU A 1 85 ? 6.319 4.342 -2.771 1.00 73.81 85 GLU A C 1
ATOM 645 O O . GLU A 1 85 ? 6.530 3.141 -2.980 1.00 73.81 85 GLU A O 1
ATOM 650 N N . GLN A 1 86 ? 6.933 5.309 -3.461 1.00 64.12 86 GLN A N 1
ATOM 651 C CA . GLN A 1 86 ? 7.912 5.043 -4.513 1.00 64.12 86 GLN A CA 1
ATOM 652 C C . GLN A 1 86 ? 9.166 4.377 -3.942 1.00 64.12 86 GLN A C 1
ATOM 654 O O . GLN A 1 86 ? 9.798 4.883 -3.014 1.00 64.12 86 GLN A O 1
ATOM 659 N N . SER A 1 87 ? 9.554 3.258 -4.550 1.00 65.50 87 SER A N 1
ATOM 660 C CA . SER A 1 87 ? 10.887 2.680 -4.385 1.00 65.50 87 SER A CA 1
ATOM 661 C C . SER A 1 87 ? 11.885 3.430 -5.274 1.00 65.50 87 SER A C 1
ATOM 663 O O . SER A 1 87 ? 11.524 3.880 -6.357 1.00 65.50 87 SER A O 1
ATOM 665 N N . SER A 1 88 ? 13.153 3.552 -4.865 1.00 64.56 88 SER A N 1
ATOM 666 C CA . SER A 1 88 ? 14.172 4.302 -5.627 1.00 64.56 88 SER A CA 1
ATOM 667 C C . SER A 1 88 ? 14.417 3.763 -7.045 1.00 64.56 88 SER A C 1
ATOM 669 O O . SER A 1 88 ? 14.838 4.511 -7.922 1.00 64.56 88 SER A O 1
ATOM 671 N N . GLU A 1 89 ? 14.142 2.477 -7.271 1.00 71.44 89 GLU A N 1
ATOM 672 C CA . GLU A 1 89 ? 14.380 1.769 -8.539 1.00 71.44 89 GLU A CA 1
ATOM 673 C C . GLU A 1 89 ? 13.151 1.749 -9.472 1.00 71.44 89 GLU A C 1
ATOM 675 O O . GLU A 1 89 ? 13.203 1.162 -10.561 1.00 71.44 89 GLU A O 1
ATOM 680 N N . TRP A 1 90 ? 12.031 2.342 -9.038 1.00 80.00 90 TRP A N 1
ATOM 681 C CA . TRP A 1 90 ? 10.752 2.281 -9.742 1.00 80.00 90 TRP A CA 1
ATOM 682 C C . TRP A 1 90 ? 10.007 3.616 -9.689 1.00 80.00 90 TRP A C 1
ATOM 684 O O . TRP A 1 90 ? 9.674 4.127 -8.623 1.00 80.00 90 TRP A O 1
ATOM 694 N N . GLY A 1 91 ? 9.665 4.154 -10.857 1.00 80.31 91 GLY A N 1
ATOM 695 C CA . GLY A 1 91 ? 8.681 5.225 -10.966 1.00 80.31 91 GLY A CA 1
ATOM 696 C C . GLY A 1 91 ? 7.277 4.634 -10.892 1.00 80.31 91 GLY A C 1
ATOM 697 O O . GLY A 1 91 ? 6.942 3.760 -11.688 1.00 80.31 91 GLY A O 1
ATOM 698 N N . THR A 1 92 ? 6.457 5.094 -9.949 1.00 78.38 92 THR A N 1
ATOM 699 C CA . THR A 1 92 ? 5.084 4.593 -9.762 1.00 78.38 92 THR A CA 1
ATOM 700 C C . THR A 1 92 ? 4.055 5.689 -9.995 1.00 78.38 92 THR A C 1
ATOM 702 O O . THR A 1 92 ? 4.287 6.842 -9.621 1.00 78.38 92 THR A O 1
ATOM 705 N N . ALA A 1 93 ? 2.911 5.317 -10.562 1.00 78.88 93 ALA A N 1
ATOM 706 C CA . ALA A 1 93 ? 1.734 6.163 -10.705 1.00 78.88 93 ALA A CA 1
ATOM 707 C C . ALA A 1 93 ? 0.474 5.363 -10.348 1.00 78.88 93 ALA A C 1
ATOM 709 O O . ALA A 1 93 ? 0.379 4.176 -10.665 1.00 78.88 93 ALA A O 1
ATOM 710 N N . ASP A 1 94 ? -0.474 6.027 -9.695 1.00 78.44 94 ASP A N 1
ATOM 711 C CA . ASP A 1 94 ? -1.806 5.510 -9.385 1.00 78.44 94 ASP A CA 1
ATOM 712 C C . ASP A 1 94 ? -2.829 6.483 -9.978 1.00 78.44 94 ASP A C 1
ATOM 714 O O . ASP A 1 94 ? -2.742 7.692 -9.739 1.00 78.44 94 ASP A O 1
ATOM 718 N N . ASP A 1 95 ? -3.749 5.968 -10.790 1.00 78.75 95 ASP A N 1
ATOM 719 C CA . ASP A 1 95 ? -4.905 6.719 -11.272 1.00 78.75 95 ASP A CA 1
ATOM 720 C C . ASP A 1 95 ? -6.140 5.817 -11.305 1.00 78.75 95 ASP A C 1
ATOM 722 O O . ASP A 1 95 ? -6.143 4.754 -11.926 1.00 78.75 95 ASP A O 1
ATOM 726 N N . SER A 1 96 ? -7.209 6.259 -10.639 1.00 78.44 96 SER A N 1
ATOM 727 C CA . SER A 1 96 ? -8.544 5.650 -10.703 1.00 78.44 96 SER A CA 1
ATOM 728 C C . SER A 1 96 ? -8.572 4.128 -10.455 1.00 78.44 96 SER A C 1
ATOM 730 O O . SER A 1 96 ? -9.378 3.410 -11.046 1.00 78.44 96 SER A O 1
ATOM 732 N N . GLY A 1 97 ? -7.707 3.631 -9.562 1.00 72.06 97 GLY A N 1
ATOM 733 C CA . GLY A 1 97 ? -7.606 2.210 -9.205 1.00 72.06 97 GLY A CA 1
ATOM 734 C C . GLY A 1 97 ? -6.683 1.383 -10.106 1.00 72.06 97 GLY A C 1
ATOM 735 O O . GLY A 1 97 ? -6.584 0.171 -9.925 1.00 72.06 97 GLY A O 1
ATOM 736 N N . VAL A 1 98 ? -5.995 2.016 -11.058 1.00 78.12 98 VAL A N 1
ATOM 737 C CA . VAL A 1 98 ? -4.936 1.399 -11.857 1.00 78.12 98 VAL A CA 1
ATOM 738 C C . VAL A 1 98 ? -3.586 1.865 -11.330 1.00 78.12 98 VAL A C 1
ATOM 740 O O . VAL A 1 98 ? -3.302 3.061 -11.296 1.00 78.12 98 VAL A O 1
ATOM 743 N N . GLN A 1 99 ? -2.736 0.906 -10.968 1.00 80.19 99 GLN A N 1
ATOM 744 C CA . GLN A 1 99 ? -1.357 1.167 -10.568 1.00 80.19 99 GLN A CA 1
ATOM 745 C C . GLN A 1 99 ? -0.386 0.709 -11.645 1.00 80.19 99 GLN A C 1
ATOM 747 O O . GLN A 1 99 ? -0.472 -0.410 -12.153 1.00 80.19 99 GLN A O 1
ATOM 752 N N . VAL A 1 100 ? 0.565 1.579 -11.968 1.00 83.56 100 VAL A N 1
ATOM 753 C CA . VAL A 1 100 ? 1.643 1.303 -12.916 1.00 83.56 100 VAL A CA 1
ATOM 754 C C . VAL A 1 100 ? 2.974 1.566 -12.232 1.00 83.56 100 VAL A C 1
ATOM 756 O O . VAL A 1 100 ? 3.164 2.605 -11.599 1.00 83.56 100 VAL A O 1
ATOM 759 N N . ALA A 1 101 ? 3.913 0.637 -12.395 1.00 83.12 101 ALA A N 1
ATOM 760 C CA . ALA A 1 101 ? 5.299 0.799 -11.982 1.00 83.12 101 ALA A CA 1
ATOM 761 C C . ALA A 1 101 ? 6.228 0.600 -13.187 1.00 83.12 101 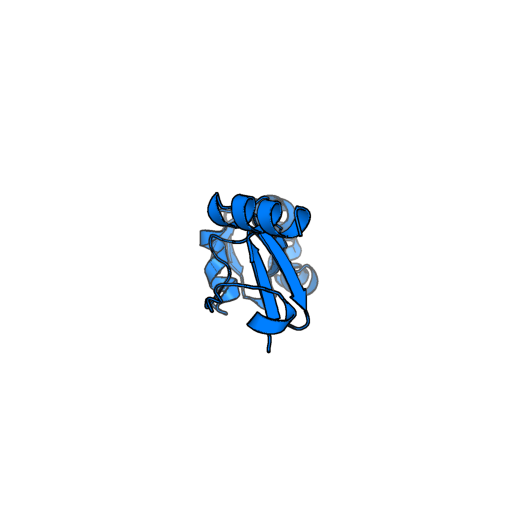ALA A C 1
ATOM 763 O O . ALA A 1 101 ? 6.110 -0.385 -13.917 1.00 83.12 101 ALA A O 1
ATOM 764 N N . ILE A 1 102 ? 7.156 1.534 -13.390 1.00 85.12 102 ILE A N 1
ATOM 765 C CA . ILE A 1 102 ? 8.159 1.513 -14.459 1.00 85.12 102 ILE A CA 1
ATOM 766 C C . ILE A 1 102 ? 9.539 1.446 -13.817 1.00 85.12 102 ILE A C 1
ATOM 768 O O . ILE A 1 102 ? 9.874 2.281 -12.977 1.00 85.12 102 ILE A O 1
ATOM 772 N N . SER A 1 103 ? 10.349 0.463 -14.213 1.00 84.06 103 SER A N 1
ATOM 773 C CA . SER A 1 103 ? 11.719 0.359 -13.710 1.00 84.06 103 SER A CA 1
ATOM 774 C C . SER A 1 103 ? 12.562 1.497 -14.272 1.00 84.06 103 SER A C 1
ATOM 776 O O . SER A 1 103 ? 12.597 1.708 -15.483 1.00 84.06 103 SER A O 1
ATOM 778 N N . THR A 1 104 ? 13.259 2.212 -13.396 1.00 83.25 104 THR A N 1
ATOM 779 C CA . THR A 1 104 ? 14.206 3.275 -13.772 1.00 83.25 104 THR A CA 1
ATOM 780 C C . THR A 1 104 ? 15.647 2.773 -13.826 1.00 83.25 104 THR A C 1
ATOM 782 O O . THR A 1 104 ? 16.571 3.534 -14.116 1.00 83.25 104 THR A O 1
ATOM 785 N N . LYS A 1 105 ? 15.858 1.479 -13.569 1.00 83.75 105 LYS A N 1
ATOM 786 C CA . LYS A 1 105 ? 17.178 0.865 -13.563 1.00 83.75 105 LYS A CA 1
ATOM 787 C C . LYS A 1 105 ? 17.707 0.710 -14.988 1.00 83.75 105 LYS A C 1
ATOM 789 O O . LYS A 1 105 ? 17.167 -0.051 -15.788 1.00 83.75 105 LYS A O 1
ATOM 794 N N . LEU A 1 106 ? 18.814 1.387 -15.281 1.00 83.44 106 LEU A N 1
ATOM 795 C CA . LEU A 1 106 ? 19.509 1.250 -16.558 1.00 83.44 106 LEU A CA 1
ATOM 796 C C . LEU A 1 106 ? 20.233 -0.099 -16.632 1.00 83.44 106 LEU A C 1
ATOM 798 O O . LEU A 1 106 ? 21.052 -0.431 -15.771 1.00 83.44 106 LEU A O 1
ATOM 802 N N . SER A 1 107 ? 19.942 -0.875 -17.676 1.00 85.62 107 SER A N 1
ATOM 803 C CA . SER A 1 107 ? 20.740 -2.044 -18.044 1.00 85.62 107 SER A CA 1
ATOM 804 C C . SER A 1 1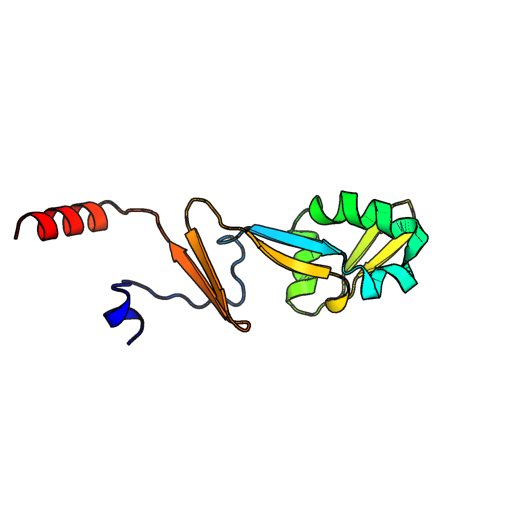07 ? 21.925 -1.619 -18.924 1.00 85.62 107 SER A C 1
ATOM 806 O O . SER A 1 107 ? 21.855 -0.572 -19.572 1.00 85.62 107 SER A O 1
ATOM 808 N N . PRO A 1 108 ? 23.004 -2.421 -19.004 1.00 88.94 108 PRO A N 1
ATOM 809 C CA . PRO A 1 108 ? 24.103 -2.155 -19.934 1.00 88.94 108 PRO A CA 1
ATOM 810 C C . PRO A 1 108 ? 23.637 -1.985 -21.389 1.00 88.94 108 PRO A C 1
ATOM 812 O O . PRO A 1 108 ? 24.076 -1.066 -22.067 1.00 88.94 108 PRO A O 1
ATOM 815 N N . GLU A 1 109 ? 22.678 -2.801 -21.833 1.00 86.94 109 GLU A N 1
ATOM 816 C CA . GLU A 1 109 ? 22.088 -2.720 -23.177 1.00 86.94 109 GLU A CA 1
ATOM 817 C C . GLU A 1 109 ? 21.353 -1.389 -23.416 1.00 86.94 109 GLU A C 1
ATOM 819 O O . GLU A 1 109 ? 21.507 -0.779 -24.470 1.00 86.94 109 GLU A O 1
ATOM 824 N N . LEU A 1 110 ? 20.600 -0.891 -22.424 1.00 87.00 110 LEU A N 1
ATOM 825 C CA . LEU A 1 110 ? 19.918 0.406 -22.525 1.00 87.00 110 LEU A CA 1
ATOM 826 C C . LEU A 1 110 ? 20.908 1.576 -22.581 1.00 87.00 110 LEU A C 1
ATOM 828 O O . LEU A 1 110 ? 20.636 2.579 -23.238 1.00 87.00 110 LEU A O 1
ATOM 832 N N . ILE A 1 111 ? 22.054 1.452 -21.905 1.00 86.19 111 ILE A N 1
ATOM 833 C CA . ILE A 1 111 ? 23.127 2.451 -21.966 1.00 86.19 111 ILE A CA 1
ATOM 834 C C . ILE A 1 111 ? 23.733 2.480 -23.374 1.00 86.19 111 ILE A C 1
ATOM 836 O O . ILE A 1 111 ? 23.886 3.560 -23.942 1.00 86.19 111 ILE A O 1
ATOM 840 N N . GLU A 1 112 ? 24.032 1.317 -23.956 1.00 87.44 112 GLU A N 1
ATOM 841 C CA . GLU A 1 112 ? 24.557 1.219 -25.324 1.00 87.44 112 GLU A CA 1
ATOM 842 C C . GLU A 1 112 ? 23.557 1.739 -26.368 1.00 87.44 112 GLU A C 1
ATOM 844 O O . GLU A 1 112 ? 23.941 2.493 -27.262 1.00 87.44 112 GLU A O 1
ATOM 849 N N . GLU A 1 113 ? 22.267 1.409 -26.233 1.00 85.69 113 GLU A N 1
ATOM 850 C CA . GLU A 1 113 ? 21.205 1.930 -27.104 1.00 85.69 113 GLU A CA 1
ATOM 851 C C . GLU A 1 113 ? 21.099 3.461 -27.013 1.00 85.69 113 GLU A C 1
ATOM 853 O O . GLU A 1 113 ? 20.987 4.139 -28.037 1.00 85.69 113 GLU A O 1
ATOM 858 N N . GLY A 1 114 ? 21.174 4.017 -25.799 1.00 84.81 114 GLY A N 1
ATOM 859 C CA . GLY A 1 114 ? 21.198 5.464 -25.577 1.00 84.81 114 GLY A CA 1
ATOM 860 C C . GLY A 1 114 ? 22.396 6.134 -26.252 1.00 84.81 114 GLY A C 1
ATOM 861 O O . GLY A 1 114 ? 22.222 7.105 -26.984 1.00 84.81 114 GLY A O 1
ATOM 862 N N . MET A 1 115 ? 23.596 5.565 -26.093 1.00 84.81 115 MET A N 1
ATOM 863 C CA . MET A 1 115 ? 24.809 6.056 -26.762 1.00 84.81 115 MET A CA 1
ATOM 864 C C . MET A 1 115 ? 24.696 6.000 -28.291 1.00 84.81 115 MET A C 1
ATOM 866 O O . MET A 1 115 ? 25.144 6.920 -28.973 1.00 84.81 115 MET A O 1
ATOM 870 N N . ALA A 1 116 ? 24.092 4.942 -28.839 1.00 84.38 116 ALA A N 1
ATOM 871 C CA . ALA A 1 116 ? 23.867 4.819 -30.275 1.00 84.38 116 ALA A CA 1
ATOM 872 C C . ALA A 1 116 ? 22.866 5.864 -30.797 1.00 84.38 116 ALA A C 1
ATOM 874 O O . ALA A 1 116 ? 23.057 6.381 -31.893 1.00 84.38 116 ALA A O 1
ATOM 875 N N . ARG A 1 117 ? 21.826 6.200 -30.020 1.00 81.19 117 ARG A N 1
ATOM 876 C CA . ARG A 1 117 ? 20.846 7.245 -30.366 1.00 81.19 117 ARG A CA 1
ATOM 877 C C . ARG A 1 117 ? 21.441 8.649 -30.379 1.00 81.19 117 ARG A C 1
ATOM 879 O O . ARG A 1 117 ? 21.093 9.417 -31.266 1.00 81.19 117 ARG A O 1
ATOM 886 N N . ASP A 1 118 ? 22.328 8.965 -29.440 1.00 75.44 118 ASP A N 1
ATOM 887 C CA . ASP A 1 118 ? 22.966 10.287 -29.355 1.00 75.44 118 ASP A CA 1
ATOM 888 C C . ASP A 1 118 ? 24.005 10.531 -30.466 1.00 75.44 118 ASP A C 1
ATOM 890 O O . ASP A 1 118 ? 24.392 11.671 -30.720 1.00 75.44 118 ASP A O 1
ATOM 894 N N . PHE A 1 119 ? 24.487 9.466 -31.114 1.00 68.38 119 PHE A N 1
ATOM 895 C CA . PHE A 1 119 ? 25.515 9.537 -32.154 1.00 68.38 119 PHE A CA 1
ATOM 896 C C . PHE A 1 119 ? 24.960 9.734 -33.580 1.00 68.38 119 PHE A C 1
ATOM 898 O O . PHE A 1 119 ? 25.733 10.064 -34.482 1.00 68.38 119 PHE A O 1
ATOM 905 N N . VAL A 1 120 ? 23.656 9.516 -33.801 1.00 54.97 120 VAL A N 1
ATOM 906 C CA . VAL A 1 120 ? 22.990 9.634 -35.119 1.00 54.97 120 VAL A CA 1
ATOM 907 C C . VAL A 1 120 ? 22.447 11.040 -35.355 1.00 54.97 120 VAL A C 1
ATOM 909 O O . VAL A 1 120 ? 21.815 11.600 -34.435 1.00 54.97 120 VAL A O 1
#

Foldseek 3Di:
DVCVVVVDPDDDDDPDCVVQWDKFKAFDCVVCCVVPVVCNVVCRPCVRVDDVVQVVVLVVQDWGWDDDPNDIDIDGNNRIDIDTDHDPQWDWDDDPHDIDIDGPDDDPVNVVVVVVVVVD